Protein AF-A0AAD5R5A8-F1 (afdb_monomer_lite)

Structure (mmCIF, N/CA/C/O backbone):
data_AF-A0AAD5R5A8-F1
#
_entry.id   AF-A0AAD5R5A8-F1
#
loop_
_atom_site.group_PDB
_atom_site.id
_atom_site.type_symbol
_atom_site.label_atom_id
_atom_site.label_alt_id
_atom_site.label_comp_id
_atom_site.label_asym_id
_atom_site.label_entity_id
_atom_site.label_seq_id
_atom_site.pdbx_PDB_ins_code
_atom_site.Cartn_x
_atom_site.Cartn_y
_atom_site.Cartn_z
_atom_site.occupancy
_atom_site.B_iso_or_equiv
_atom_site.auth_seq_id
_atom_site.auth_comp_id
_atom_site.auth_asym_id
_atom_site.auth_atom_id
_atom_site.pdbx_PDB_model_num
ATOM 1 N N . MET A 1 1 ? 19.834 0.881 6.358 1.00 58.28 1 MET A N 1
ATOM 2 C CA . MET A 1 1 ? 18.417 0.450 6.404 1.00 58.28 1 MET A CA 1
ATOM 3 C C . MET A 1 1 ? 17.590 1.530 5.711 1.00 58.28 1 MET A C 1
ATOM 5 O O . MET A 1 1 ? 17.755 2.683 6.084 1.00 58.28 1 MET A O 1
ATOM 9 N N . ASN A 1 2 ? 16.791 1.221 4.683 1.00 84.81 2 ASN A N 1
ATOM 10 C CA . ASN A 1 2 ? 16.028 2.243 3.946 1.00 84.81 2 ASN A CA 1
ATOM 11 C C . ASN A 1 2 ? 14.897 2.813 4.836 1.00 84.81 2 ASN A C 1
ATOM 13 O O . ASN A 1 2 ? 14.003 2.082 5.270 1.00 84.81 2 ASN A O 1
ATOM 17 N N . GLU A 1 3 ? 14.952 4.113 5.133 1.00 91.44 3 GLU A N 1
ATOM 18 C CA . GLU A 1 3 ? 14.016 4.789 6.044 1.00 91.44 3 GLU A CA 1
ATOM 19 C C . GLU A 1 3 ? 12.583 4.850 5.482 1.00 91.44 3 GLU A C 1
ATOM 21 O O . GLU A 1 3 ? 11.610 4.777 6.237 1.00 91.44 3 GLU A O 1
ATOM 26 N N . ILE A 1 4 ? 12.437 4.937 4.157 1.00 92.31 4 ILE A N 1
ATOM 27 C CA . ILE A 1 4 ? 11.146 4.992 3.457 1.00 92.31 4 ILE A CA 1
ATOM 28 C C . ILE A 1 4 ? 10.431 3.643 3.567 1.00 92.31 4 ILE A C 1
ATOM 30 O O . ILE A 1 4 ? 9.256 3.606 3.944 1.00 92.31 4 ILE A O 1
ATOM 34 N N . CYS A 1 5 ? 11.159 2.544 3.345 1.00 91.56 5 CYS A N 1
ATOM 35 C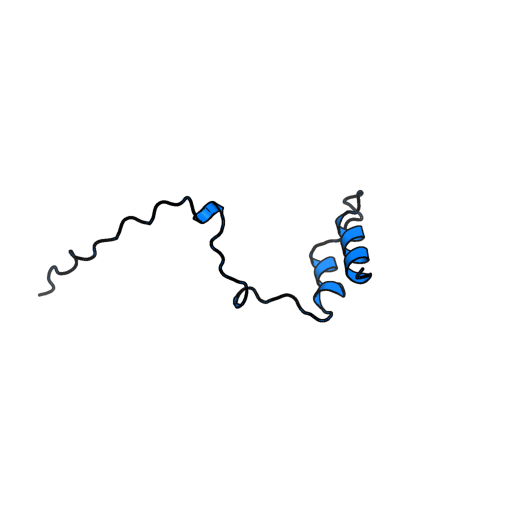 CA . CYS A 1 5 ? 10.668 1.181 3.559 1.00 91.56 5 CYS A CA 1
ATOM 36 C C . CYS A 1 5 ? 10.114 1.006 4.975 1.00 91.56 5 CYS A C 1
ATOM 38 O O . CYS A 1 5 ? 8.982 0.567 5.176 1.00 91.56 5 CYS A O 1
ATOM 40 N N . PHE A 1 6 ? 10.903 1.408 5.975 1.00 94.38 6 PHE A N 1
ATOM 41 C CA . PHE A 1 6 ? 10.537 1.226 7.374 1.00 94.38 6 PHE A CA 1
ATOM 42 C C . PHE A 1 6 ? 9.330 2.086 7.775 1.00 94.38 6 PHE A C 1
ATOM 44 O O . PHE A 1 6 ? 8.459 1.634 8.521 1.00 94.38 6 PHE A O 1
ATOM 51 N N . LYS A 1 7 ? 9.230 3.317 7.256 1.00 94.00 7 LYS A N 1
ATOM 52 C CA . LYS A 1 7 ? 8.043 4.171 7.431 1.00 94.00 7 LYS A CA 1
ATOM 53 C C . LYS A 1 7 ? 6.789 3.519 6.850 1.00 94.00 7 LYS A C 1
ATOM 55 O O . LYS A 1 7 ? 5.763 3.505 7.529 1.00 94.00 7 LYS A O 1
ATOM 60 N N . LEU A 1 8 ? 6.873 2.961 5.643 1.00 95.31 8 LEU A N 1
ATOM 61 C CA . LEU A 1 8 ? 5.751 2.274 5.005 1.00 95.31 8 LEU A CA 1
ATOM 62 C C . LEU A 1 8 ? 5.355 1.001 5.774 1.00 95.31 8 LEU A C 1
ATOM 64 O O . LEU A 1 8 ? 4.177 0.806 6.073 1.00 95.31 8 LEU A O 1
ATOM 68 N N . LEU A 1 9 ? 6.332 0.187 6.184 1.00 96.12 9 LEU A N 1
ATOM 69 C CA . LEU A 1 9 ? 6.095 -1.044 6.942 1.00 96.12 9 LEU A CA 1
ATOM 70 C C . LEU A 1 9 ? 5.371 -0.778 8.270 1.00 96.12 9 LEU A C 1
ATOM 72 O O . LEU A 1 9 ? 4.412 -1.474 8.596 1.00 96.12 9 LEU A O 1
ATOM 76 N N . LYS A 1 10 ? 5.761 0.269 9.010 1.00 95.88 10 LYS A N 1
ATOM 77 C CA . LYS A 1 10 ? 5.061 0.666 10.247 1.00 95.88 10 LYS A CA 1
ATOM 78 C C . LYS A 1 10 ? 3.586 1.004 10.010 1.00 95.88 10 LYS A C 1
ATOM 80 O O . LYS A 1 10 ? 2.743 0.692 10.849 1.00 95.88 10 LYS A O 1
ATOM 85 N N . ARG A 1 11 ? 3.261 1.624 8.872 1.00 96.62 11 ARG A N 1
ATOM 86 C CA . ARG A 1 11 ? 1.873 1.953 8.514 1.00 96.62 11 ARG A CA 1
ATOM 87 C C . ARG A 1 11 ? 1.061 0.705 8.152 1.00 96.62 11 ARG A C 1
ATOM 89 O O . ARG A 1 11 ? -0.097 0.611 8.549 1.00 96.62 11 ARG A O 1
ATOM 96 N N . PHE A 1 12 ? 1.666 -0.272 7.473 1.00 97.06 12 PHE A N 1
ATOM 97 C CA . PHE A 1 12 ? 1.027 -1.568 7.206 1.00 97.06 12 PHE A CA 1
ATOM 98 C C . PHE A 1 12 ? 0.781 -2.377 8.480 1.00 97.06 12 PHE A C 1
ATOM 100 O O . PHE A 1 12 ? -0.294 -2.943 8.661 1.00 97.06 12 PHE A O 1
ATOM 107 N N . LEU A 1 13 ? 1.758 -2.394 9.385 1.00 97.25 13 LEU A N 1
ATOM 108 C CA . LEU A 1 13 ? 1.703 -3.146 10.639 1.00 97.25 13 LEU A CA 1
ATOM 109 C C . LEU A 1 13 ? 1.047 -2.355 11.784 1.00 97.25 13 LEU A C 1
ATOM 111 O O . LEU A 1 13 ? 1.248 -2.668 12.956 1.00 97.25 13 LEU A O 1
ATOM 115 N N . THR A 1 14 ? 0.259 -1.323 11.469 1.00 98.06 14 THR A N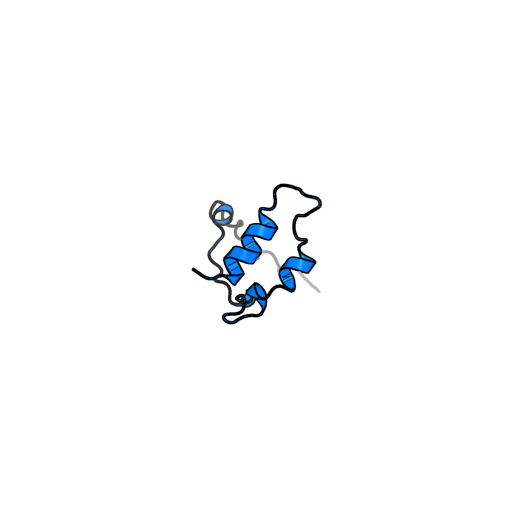 1
ATOM 116 C CA . THR A 1 14 ? -0.497 -0.578 12.482 1.00 98.06 14 THR A CA 1
ATOM 117 C C . THR A 1 14 ? -1.586 -1.471 13.080 1.00 98.06 14 THR A 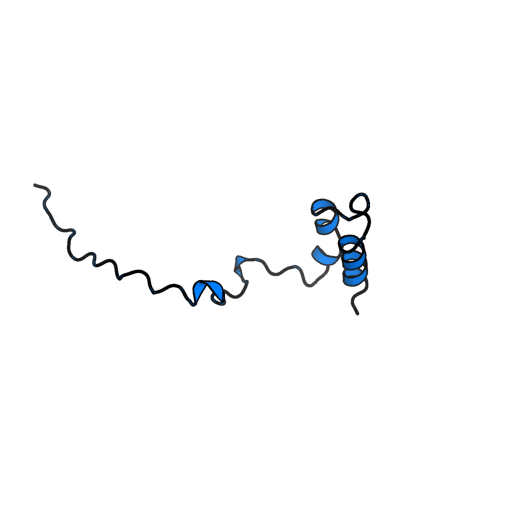C 1
ATOM 119 O O . THR A 1 14 ? -2.404 -2.056 12.361 1.00 98.06 14 THR A O 1
ATOM 122 N N . TYR A 1 15 ? -1.574 -1.575 14.411 1.00 97.56 15 TYR A N 1
ATOM 123 C CA . TYR A 1 15 ? -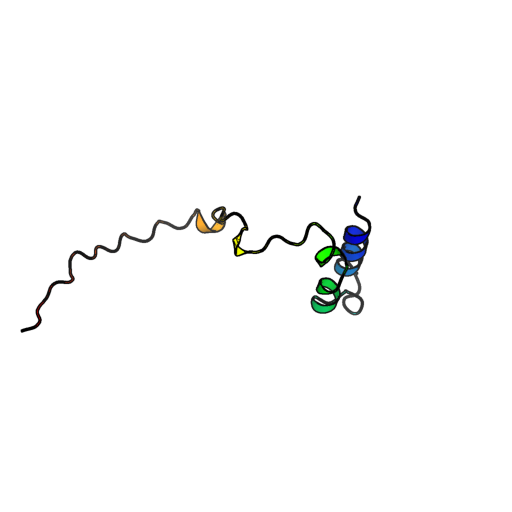2.467 -2.448 15.172 1.00 97.56 15 TYR A CA 1
ATOM 124 C C . TYR A 1 15 ? -3.942 -2.081 14.972 1.00 97.56 15 TYR A C 1
ATOM 126 O O . TYR A 1 15 ? -4.730 -2.934 14.571 1.00 97.56 15 TYR A O 1
ATOM 134 N N . ASP A 1 16 ? -4.292 -0.808 15.177 1.00 97.62 16 ASP A N 1
ATOM 135 C CA . ASP A 1 16 ? -5.651 -0.304 14.974 1.00 97.62 16 ASP A CA 1
ATOM 136 C C . ASP A 1 16 ? -6.028 -0.348 13.478 1.00 97.62 16 ASP A C 1
ATOM 138 O O . ASP A 1 16 ? -5.442 0.398 12.684 1.00 97.62 16 ASP A O 1
ATOM 142 N N . PRO A 1 17 ? -7.005 -1.180 13.064 1.00 96.62 17 PRO A N 1
ATOM 143 C CA . PRO A 1 17 ? -7.386 -1.311 11.662 1.00 96.62 17 PRO A CA 1
ATOM 144 C C . PRO A 1 17 ? -7.960 -0.015 11.083 1.00 96.62 17 PRO A C 1
ATOM 146 O O . PRO A 1 17 ? -7.816 0.211 9.886 1.00 96.62 17 PRO A O 1
ATOM 149 N N . LYS A 1 18 ? -8.550 0.863 11.909 1.00 97.19 18 LYS A N 1
ATOM 150 C CA . LYS A 1 18 ? -9.079 2.158 11.448 1.00 97.19 18 LYS A CA 1
ATOM 151 C C . LYS A 1 18 ? -7.973 3.153 11.096 1.00 97.19 18 LYS A C 1
ATOM 153 O O . LYS A 1 18 ? -8.230 4.117 10.386 1.00 97.19 18 LYS A O 1
ATOM 158 N N . ARG A 1 19 ? -6.760 2.944 11.617 1.00 96.56 19 ARG A N 1
ATOM 159 C CA . ARG A 1 19 ? -5.584 3.803 11.386 1.00 96.56 19 ARG A CA 1
ATOM 160 C C . ARG A 1 19 ? -4.561 3.161 10.450 1.00 96.56 19 ARG A C 1
ATOM 162 O O . ARG A 1 19 ? -3.552 3.788 10.130 1.00 96.56 19 ARG A O 1
ATOM 169 N N . ARG A 1 20 ? -4.787 1.907 10.050 1.00 98.00 20 ARG A N 1
ATOM 170 C CA . ARG A 1 20 ? -3.930 1.185 9.113 1.00 98.00 20 ARG A CA 1
ATOM 171 C C . ARG A 1 20 ? -4.067 1.798 7.724 1.00 98.00 20 ARG A C 1
ATOM 173 O O . ARG A 1 20 ? -5.162 2.148 7.302 1.00 98.00 20 ARG A O 1
ATOM 180 N N . ILE A 1 21 ? -2.941 1.917 7.030 1.00 97.75 21 ILE A N 1
ATOM 181 C CA . ILE A 1 21 ? -2.892 2.456 5.666 1.00 97.75 21 ILE A CA 1
ATOM 182 C C . ILE A 1 21 ? -3.726 1.614 4.694 1.00 97.75 21 ILE A C 1
ATOM 184 O O . ILE A 1 21 ? -3.747 0.383 4.799 1.00 97.75 21 ILE A O 1
ATOM 188 N N . THR A 1 22 ? -4.376 2.269 3.733 1.00 97.50 22 THR A N 1
ATOM 189 C CA . THR A 1 22 ? -5.070 1.581 2.632 1.00 97.50 22 THR A CA 1
ATOM 190 C C . THR A 1 22 ? -4.102 1.210 1.504 1.00 97.50 22 THR A C 1
ATOM 192 O O . THR A 1 22 ? -2.983 1.719 1.421 1.00 97.50 22 THR A O 1
ATOM 195 N N . ALA A 1 23 ? -4.517 0.313 0.604 1.00 96.12 23 ALA A N 1
ATOM 196 C CA . ALA A 1 23 ? -3.701 -0.044 -0.559 1.00 96.12 23 ALA A CA 1
ATOM 197 C C . ALA A 1 23 ? -3.447 1.168 -1.475 1.00 96.12 23 ALA A C 1
ATOM 199 O O . ALA A 1 23 ? -2.319 1.382 -1.911 1.00 96.12 23 ALA A O 1
ATOM 200 N N . GLU A 1 24 ? -4.475 1.987 -1.708 1.00 96.31 24 GLU A N 1
ATOM 201 C CA . GLU A 1 24 ? -4.385 3.203 -2.523 1.00 96.31 24 GLU A CA 1
ATOM 202 C C . GLU A 1 24 ? -3.383 4.198 -1.925 1.00 96.31 24 GLU A C 1
ATOM 204 O O . GLU A 1 24 ? -2.466 4.649 -2.611 1.00 96.31 24 GLU A O 1
ATOM 209 N N . GLU A 1 25 ? -3.475 4.467 -0.619 1.00 95.44 25 GLU A N 1
ATOM 210 C CA . GLU A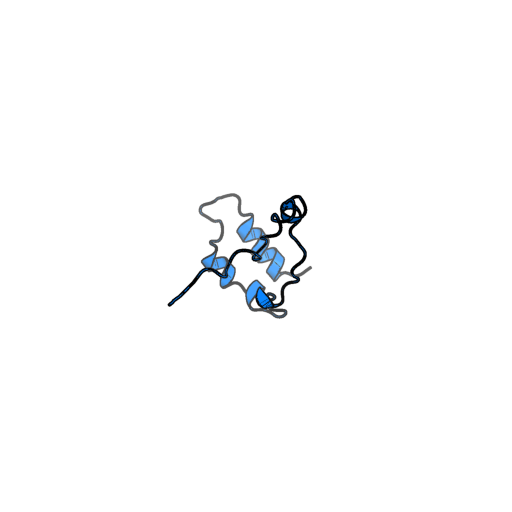 1 25 ? -2.525 5.338 0.077 1.00 95.44 25 GLU A CA 1
ATOM 211 C C . GLU A 1 25 ? -1.096 4.785 0.034 1.00 95.44 25 GLU A C 1
ATOM 213 O O . GLU A 1 25 ? -0.141 5.548 -0.121 1.00 95.44 25 GLU A O 1
ATOM 218 N N . ALA A 1 26 ? -0.925 3.467 0.164 1.00 95.25 26 ALA A N 1
ATOM 219 C CA . ALA A 1 26 ? 0.388 2.838 0.122 1.00 95.25 26 ALA A CA 1
ATOM 220 C C . ALA A 1 26 ? 1.058 2.980 -1.250 1.00 95.25 26 ALA A C 1
ATOM 222 O O . ALA A 1 26 ? 2.248 3.297 -1.306 1.00 95.25 26 ALA A O 1
ATOM 223 N N . LEU A 1 27 ? 0.301 2.788 -2.335 1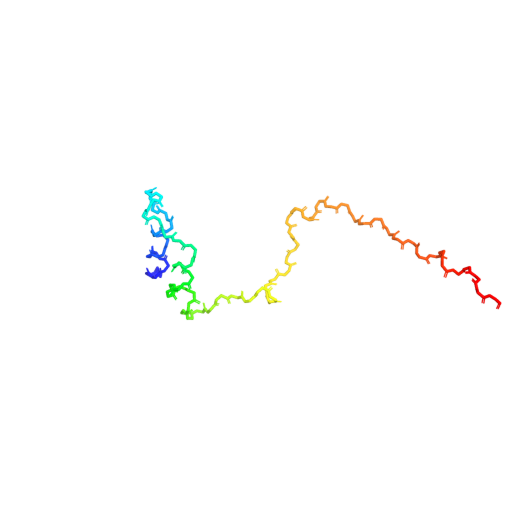.00 93.94 27 LEU A N 1
ATOM 224 C CA . LEU A 1 27 ? 0.797 2.876 -3.713 1.00 93.94 27 LEU A CA 1
ATOM 225 C C . LEU A 1 27 ? 1.263 4.289 -4.090 1.00 93.94 27 LEU A C 1
ATOM 227 O O . LEU A 1 27 ? 2.181 4.431 -4.892 1.00 93.94 27 LEU A O 1
ATOM 231 N N . THR A 1 28 ? 0.695 5.329 -3.472 1.00 92.44 28 THR A N 1
ATOM 232 C CA . THR A 1 28 ? 1.155 6.722 -3.655 1.00 92.44 28 THR A CA 1
ATOM 233 C C . THR A 1 28 ? 2.442 7.056 -2.884 1.00 92.44 28 THR A C 1
ATOM 235 O O . THR A 1 28 ? 3.004 8.141 -3.036 1.00 92.44 28 THR A O 1
ATOM 238 N N . GLY A 1 29 ? 2.920 6.148 -2.028 1.00 89.94 29 GLY A N 1
ATOM 239 C CA . GLY A 1 29 ? 4.104 6.355 -1.202 1.00 89.94 29 GLY A CA 1
ATOM 240 C C . GLY A 1 29 ? 5.421 6.307 -1.984 1.00 89.94 29 GLY A C 1
ATOM 241 O O . GLY A 1 29 ? 5.560 5.594 -2.974 1.00 89.94 29 GLY A O 1
ATOM 242 N N . LYS A 1 30 ? 6.446 6.995 -1.455 1.00 92.06 30 LYS A N 1
ATOM 243 C CA . LYS A 1 30 ? 7.780 7.102 -2.080 1.00 92.06 30 LYS A CA 1
ATOM 244 C C . LYS A 1 30 ? 8.442 5.760 -2.404 1.00 92.06 30 LYS A C 1
ATOM 246 O O . LYS A 1 30 ? 9.212 5.683 -3.347 1.00 92.06 30 LYS A O 1
ATOM 251 N N . TRP A 1 31 ? 8.123 4.712 -1.643 1.00 92.25 31 TRP A N 1
ATOM 252 C CA . TRP A 1 31 ? 8.682 3.372 -1.832 1.00 92.25 31 TRP A CA 1
ATOM 253 C C . TRP A 1 31 ? 8.449 2.807 -3.240 1.00 92.25 31 TRP A C 1
ATOM 255 O O . TRP A 1 31 ? 9.300 2.088 -3.745 1.00 92.25 31 TRP A O 1
ATOM 265 N N . PHE A 1 32 ? 7.317 3.128 -3.875 1.00 91.81 32 PHE A N 1
ATOM 266 C CA . PHE A 1 32 ? 6.986 2.621 -5.213 1.00 91.81 32 PHE A CA 1
ATOM 267 C C . PHE A 1 32 ? 7.387 3.576 -6.345 1.00 91.81 32 PHE A C 1
ATOM 269 O O . PHE A 1 32 ? 7.297 3.207 -7.514 1.00 91.81 32 PHE A O 1
ATOM 276 N N . THR A 1 33 ? 7.819 4.797 -6.014 1.00 90.31 33 THR A N 1
ATOM 277 C CA . THR A 1 33 ? 8.184 5.833 -6.992 1.00 90.31 33 THR A CA 1
ATOM 278 C C . THR A 1 33 ? 9.682 6.124 -7.039 1.00 90.31 33 THR A C 1
ATOM 280 O O . THR A 1 33 ? 10.154 6.663 -8.035 1.00 90.31 33 THR A O 1
ATOM 283 N N . GLU A 1 34 ? 10.408 5.839 -5.956 1.00 89.62 34 GLU A N 1
ATOM 284 C CA . GLU A 1 34 ? 11.863 5.982 -5.873 1.00 89.62 34 GLU A CA 1
ATOM 285 C C . GLU A 1 34 ? 12.564 4.868 -6.661 1.00 89.62 34 GLU A C 1
ATOM 287 O O . GLU A 1 34 ? 12.032 3.768 -6.814 1.00 89.62 34 GLU A O 1
ATOM 292 N N . ASP A 1 35 ? 13.762 5.156 -7.167 1.00 87.06 35 ASP A N 1
ATOM 293 C CA . ASP A 1 35 ? 14.583 4.148 -7.822 1.00 87.06 35 ASP A CA 1
ATOM 294 C C . ASP A 1 35 ? 15.264 3.220 -6.794 1.00 87.06 35 ASP A C 1
ATOM 296 O O . ASP A 1 35 ? 15.772 3.685 -5.770 1.00 87.06 35 ASP A O 1
ATOM 300 N N . PRO A 1 36 ? 15.338 1.905 -7.064 1.00 90.19 36 PRO A N 1
ATOM 301 C CA . PRO A 1 36 ? 14.829 1.235 -8.257 1.00 90.19 36 PRO A CA 1
ATOM 302 C C . PRO A 1 36 ? 13.311 1.020 -8.201 1.00 90.19 36 PRO A C 1
ATOM 304 O O . PRO A 1 36 ? 12.764 0.554 -7.201 1.00 90.19 36 PRO A O 1
ATOM 307 N N . LYS A 1 37 ? 12.643 1.292 -9.325 1.00 88.56 37 LYS A N 1
ATOM 308 C CA . LYS A 1 37 ? 11.207 1.039 -9.475 1.00 88.56 37 LYS A CA 1
ATOM 309 C C . LYS A 1 37 ? 10.878 -0.455 -9.362 1.00 88.56 37 LYS A C 1
ATOM 311 O O . LYS A 1 37 ? 11.725 -1.297 -9.672 1.00 88.56 37 LYS A O 1
ATOM 316 N N . PRO A 1 38 ? 9.632 -0.799 -8.987 1.00 89.56 38 PRO A N 1
ATOM 317 C CA . PRO A 1 38 ? 9.169 -2.179 -9.003 1.00 89.56 38 PRO A CA 1
ATOM 318 C C . PRO A 1 38 ? 9.361 -2.829 -10.377 1.00 89.56 38 PRO A C 1
ATOM 320 O O . PRO A 1 38 ? 9.023 -2.245 -11.407 1.00 89.56 38 PRO A O 1
ATOM 323 N N . THR A 1 39 ? 9.880 -4.054 -10.375 1.00 89.62 39 THR A N 1
ATOM 324 C CA . THR A 1 39 ? 10.038 -4.878 -11.574 1.00 89.62 39 THR A CA 1
ATOM 325 C C . THR A 1 39 ? 8.668 -5.168 -12.199 1.00 89.62 39 THR A C 1
ATOM 327 O O . THR A 1 39 ? 7.806 -5.717 -11.506 1.00 89.62 39 THR A O 1
ATOM 330 N N . PRO A 1 40 ? 8.451 -4.843 -13.487 1.00 87.38 40 PRO A N 1
ATOM 331 C CA . PRO A 1 40 ? 7.230 -5.213 -14.187 1.00 87.38 40 PRO A CA 1
ATOM 332 C C . PRO A 1 40 ? 6.989 -6.734 -14.168 1.00 87.38 40 PRO A C 1
ATOM 334 O O . PRO A 1 40 ? 7.951 -7.515 -14.222 1.00 87.38 40 PRO A O 1
ATOM 337 N N . PRO A 1 41 ? 5.726 -7.189 -14.108 1.00 85.75 41 PRO A N 1
ATOM 338 C CA . PRO A 1 41 ? 5.404 -8.614 -14.121 1.00 85.75 41 PRO A CA 1
ATOM 339 C C . PRO A 1 41 ? 5.967 -9.359 -15.340 1.00 85.75 41 PRO A C 1
ATOM 341 O O . PRO A 1 41 ? 6.347 -10.521 -15.217 1.00 85.75 41 PRO A O 1
ATOM 344 N N . GLU A 1 42 ? 6.078 -8.695 -16.493 1.00 87.81 42 GLU A N 1
ATOM 345 C CA . GLU A 1 42 ? 6.514 -9.289 -17.764 1.00 87.81 42 GLU A CA 1
ATOM 346 C C . GLU A 1 42 ? 7.989 -9.705 -17.763 1.00 87.81 42 GLU A C 1
ATOM 348 O O . GLU A 1 42 ? 8.371 -10.618 -18.492 1.00 87.81 42 GLU A O 1
ATOM 353 N N . ILE A 1 43 ? 8.817 -9.046 -16.947 1.00 87.69 43 ILE A N 1
ATOM 354 C CA . ILE A 1 43 ? 10.249 -9.353 -16.812 1.00 87.69 43 ILE A CA 1
ATOM 355 C C . ILE A 1 43 ? 10.562 -10.086 -15.503 1.00 87.69 43 ILE A C 1
ATOM 357 O O . ILE A 1 43 ? 11.726 -10.343 -15.189 1.00 87.69 43 ILE A O 1
ATOM 361 N N . SER A 1 44 ? 9.531 -10.411 -14.717 1.00 84.00 44 SER A N 1
ATOM 362 C CA . SER A 1 44 ? 9.699 -11.223 -13.518 1.00 84.00 44 SER A CA 1
ATOM 363 C C . SER A 1 44 ? 10.076 -12.650 -13.919 1.00 84.00 44 SER A C 1
ATOM 365 O O . SER A 1 44 ? 9.512 -13.198 -14.870 1.00 84.00 44 SER A O 1
ATOM 367 N N . PRO A 1 45 ? 11.023 -13.290 -13.216 1.00 81.75 45 PRO A N 1
ATOM 368 C CA . PRO A 1 45 ? 11.448 -14.628 -13.581 1.00 81.75 45 PRO A CA 1
ATOM 369 C C . PRO A 1 45 ? 10.275 -15.605 -13.444 1.00 81.75 45 PRO A C 1
ATOM 371 O O . PRO A 1 45 ? 9.639 -15.690 -12.393 1.00 81.75 45 PRO A O 1
ATOM 374 N N . THR A 1 46 ? 10.005 -16.381 -14.494 1.00 77.25 46 THR A N 1
ATOM 375 C CA . THR A 1 46 ? 8.913 -17.370 -14.534 1.00 77.25 46 THR A CA 1
ATOM 376 C C . THR A 1 46 ? 9.292 -18.662 -13.806 1.00 77.25 46 THR A C 1
ATOM 378 O O . THR A 1 46 ? 9.027 -19.760 -14.293 1.00 77.25 46 THR A O 1
ATOM 381 N N . PHE A 1 47 ? 9.954 -18.565 -12.645 1.00 75.75 47 PHE A N 1
ATOM 382 C CA . PHE A 1 47 ? 10.251 -19.755 -11.853 1.00 75.75 47 PHE A CA 1
ATOM 383 C C . PHE A 1 47 ? 8.944 -20.521 -11.616 1.00 75.75 47 PHE A C 1
ATOM 385 O O . PHE A 1 47 ? 7.969 -19.913 -11.163 1.00 75.75 47 PHE A O 1
ATOM 392 N N . PRO A 1 48 ? 8.895 -21.827 -11.935 1.00 75.19 48 PRO A N 1
ATOM 393 C CA . PRO A 1 48 ? 7.672 -22.596 -11.786 1.00 75.19 48 PRO A CA 1
ATOM 394 C C . PRO A 1 48 ? 7.224 -22.507 -10.332 1.00 75.19 48 PRO A C 1
ATOM 396 O O . PRO A 1 48 ? 8.023 -22.728 -9.414 1.00 75.19 48 PRO A O 1
ATOM 399 N N . ALA A 1 49 ? 5.956 -22.159 -10.103 1.00 74.44 49 ALA A N 1
ATOM 400 C CA . ALA A 1 49 ? 5.473 -22.047 -8.739 1.00 74.44 49 ALA A CA 1
ATOM 401 C C . ALA A 1 49 ? 5.599 -23.418 -8.058 1.00 74.44 49 ALA A C 1
ATOM 403 O O . ALA A 1 49 ? 5.287 -24.450 -8.649 1.00 74.44 49 ALA A O 1
ATOM 404 N N . LYS A 1 50 ? 5.999 -23.457 -6.783 1.00 68.06 50 LYS A N 1
ATOM 405 C CA . LYS A 1 50 ? 6.183 -24.727 -6.052 1.00 68.06 50 LYS A CA 1
ATOM 406 C C . LYS A 1 50 ? 4.927 -25.620 -6.064 1.00 68.06 50 LYS A C 1
ATOM 408 O O . LYS A 1 50 ? 5.021 -26.839 -6.119 1.00 68.06 50 LYS A O 1
ATOM 413 N N . ARG A 1 51 ? 3.738 -25.007 -6.096 1.00 71.69 51 ARG A N 1
ATOM 414 C CA . ARG A 1 51 ? 2.434 -25.686 -6.248 1.00 71.69 51 ARG A CA 1
ATOM 415 C C . ARG A 1 51 ? 2.197 -26.304 -7.639 1.00 71.69 51 ARG A C 1
ATOM 417 O O . ARG A 1 51 ? 1.382 -27.208 -7.770 1.00 71.69 51 ARG A O 1
ATOM 424 N N . GLU A 1 52 ? 2.866 -25.803 -8.676 1.00 67.75 52 GLU A N 1
ATOM 425 C CA . GLU A 1 52 ? 2.755 -26.268 -10.068 1.00 67.75 52 GLU A CA 1
ATOM 426 C C . GLU A 1 52 ? 3.704 -27.438 -10.358 1.00 67.75 52 GLU A C 1
ATOM 428 O O . GLU A 1 52 ? 3.423 -28.231 -11.250 1.00 67.75 52 GLU A O 1
ATOM 433 N N . GLN A 1 53 ? 4.760 -27.618 -9.555 1.00 65.44 53 GLN A N 1
ATOM 434 C CA . GLN A 1 53 ? 5.712 -28.732 -9.680 1.00 65.44 53 GLN A CA 1
ATOM 435 C C . GLN A 1 53 ? 5.085 -30.112 -9.415 1.00 65.44 53 GLN A C 1
ATOM 437 O O . GLN A 1 53 ? 5.584 -31.115 -9.911 1.00 65.44 53 GLN A O 1
ATOM 442 N N . HIS A 1 54 ? 3.988 -30.170 -8.651 1.00 64.69 54 HIS A N 1
ATOM 443 C CA . HIS A 1 54 ? 3.280 -31.416 -8.335 1.00 64.69 54 HIS A CA 1
ATOM 444 C C . HIS A 1 54 ? 2.115 -31.727 -9.283 1.00 64.69 54 HIS A C 1
ATOM 446 O O . HIS A 1 54 ? 1.436 -32.739 -9.097 1.00 64.69 54 HIS A O 1
ATOM 452 N N . ARG A 1 55 ? 1.848 -30.888 -10.294 1.00 64.38 55 ARG A N 1
ATOM 453 C CA . ARG A 1 55 ? 0.869 -31.263 -11.317 1.00 64.38 55 ARG A CA 1
ATOM 454 C C . ARG A 1 55 ? 1.503 -32.299 -12.231 1.00 64.38 55 ARG A C 1
ATOM 456 O O . ARG A 1 55 ? 2.524 -32.035 -12.860 1.00 64.38 55 ARG A O 1
ATOM 463 N N . ALA A 1 56 ? 0.872 -33.469 -12.307 1.00 68.06 56 ALA A N 1
ATOM 464 C CA . ALA A 1 56 ? 1.157 -34.415 -13.372 1.00 68.06 56 ALA A CA 1
ATOM 465 C C . ALA A 1 56 ? 1.081 -33.665 -14.719 1.00 68.06 56 ALA A C 1
ATOM 467 O O . ALA A 1 56 ? 0.182 -32.829 -14.884 1.00 68.06 56 ALA A O 1
ATOM 468 N N . PRO A 1 57 ? 2.010 -33.916 -15.659 1.00 67.19 57 PRO A N 1
ATOM 469 C CA . PRO A 1 57 ? 1.918 -33.356 -16.999 1.00 67.19 57 PRO A CA 1
ATOM 470 C C . PRO A 1 57 ? 0.517 -33.607 -17.554 1.00 67.19 57 PRO A C 1
ATOM 472 O O . PRO A 1 57 ? -0.034 -34.694 -17.359 1.00 67.19 57 PRO A O 1
ATOM 475 N N . LEU A 1 58 ? -0.061 -32.610 -18.231 1.00 65.50 58 LEU A N 1
ATOM 476 C CA . LEU A 1 58 ? -1.305 -32.823 -18.965 1.00 65.50 58 LEU A CA 1
ATOM 477 C C . LEU A 1 58 ? -1.126 -34.068 -19.853 1.00 65.50 58 LEU A C 1
ATOM 479 O O . LEU A 1 58 ? -0.065 -34.206 -20.476 1.00 65.50 58 LEU A O 1
ATOM 483 N N . PRO A 1 59 ? -2.109 -34.987 -19.904 1.00 70.81 59 PRO A N 1
ATOM 484 C CA . PRO A 1 59 ? -2.042 -36.106 -20.831 1.00 70.81 59 PRO A CA 1
ATOM 485 C C . PRO A 1 59 ? -1.802 -35.546 -22.236 1.00 70.81 59 PRO A C 1
ATOM 487 O O . PRO A 1 59 ? -2.446 -34.575 -22.637 1.00 70.81 59 PRO A O 1
ATOM 490 N N . LYS A 1 60 ? -0.825 -36.110 -22.958 1.00 65.88 60 LYS A N 1
ATOM 491 C CA . LYS A 1 60 ? -0.519 -35.691 -24.329 1.00 65.88 60 LYS A CA 1
ATOM 492 C C . LYS A 1 60 ? -1.803 -35.819 -25.146 1.00 65.88 60 LYS A C 1
ATOM 494 O O . LYS A 1 60 ? -2.306 -36.925 -25.317 1.00 65.88 60 LYS A O 1
ATOM 499 N N . VAL A 1 61 ? -2.341 -34.695 -25.611 1.00 62.69 61 VAL A N 1
ATOM 500 C CA . VAL A 1 61 ? -3.483 -34.695 -26.525 1.00 62.69 61 VAL A CA 1
ATOM 501 C C . VAL A 1 61 ? -2.961 -35.198 -27.865 1.00 62.69 61 VAL A C 1
ATOM 503 O O . VAL A 1 61 ? -2.265 -34.473 -28.574 1.00 62.69 61 VAL A O 1
ATOM 506 N N . ASP A 1 62 ? -3.231 -36.462 -28.176 1.00 64.81 62 ASP A N 1
ATOM 507 C CA . ASP A 1 62 ? -2.958 -37.015 -29.496 1.00 64.81 62 ASP A CA 1
ATOM 508 C C . ASP A 1 62 ? -3.962 -36.426 -30.497 1.00 64.81 62 ASP A C 1
ATOM 510 O O . ASP A 1 62 ? -5.158 -36.708 -30.455 1.00 64.81 62 ASP A O 1
ATOM 514 N N . ASN A 1 63 ? -3.470 -35.566 -31.389 1.00 59.25 63 ASN A N 1
ATOM 515 C CA . ASN A 1 63 ? -4.254 -34.970 -32.471 1.00 59.25 63 ASN A CA 1
ATOM 516 C C . ASN A 1 63 ? -4.249 -35.837 -33.750 1.00 59.25 63 ASN A C 1
ATOM 518 O O . ASN A 1 63 ? -4.565 -35.325 -34.825 1.00 59.25 63 ASN A O 1
ATOM 522 N N . SER A 1 64 ? -3.936 -37.138 -33.668 1.00 58.22 64 SER A N 1
ATOM 523 C CA . SER A 1 64 ? -3.935 -38.050 -34.829 1.00 58.22 64 SER A CA 1
ATOM 524 C C . SER A 1 64 ? -5.307 -38.265 -35.482 1.00 58.22 64 SER A C 1
ATOM 526 O O . SER A 1 64 ? -5.379 -38.720 -36.620 1.00 58.22 64 SER A O 1
ATOM 528 N N . HIS A 1 65 ? -6.411 -37.897 -34.826 1.00 50.47 65 HIS A N 1
ATOM 529 C CA . HIS A 1 65 ? -7.767 -38.139 -35.330 1.00 50.47 65 HIS A CA 1
ATOM 530 C C . HIS A 1 65 ? -8.490 -36.851 -35.750 1.00 50.47 65 HIS A C 1
ATOM 532 O O . HIS A 1 65 ? -9.581 -36.558 -35.268 1.00 50.47 65 HIS A O 1
ATOM 538 N N . LYS A 1 66 ? -7.901 -36.051 -36.648 1.00 54.06 66 LYS A N 1
ATOM 539 C CA . LYS A 1 66 ? -8.632 -34.968 -37.342 1.00 54.06 66 LYS A CA 1
ATOM 540 C C . LYS A 1 66 ? -8.361 -34.941 -38.846 1.00 54.06 66 LYS A C 1
ATOM 542 O O . LYS A 1 66 ? -7.898 -33.943 -39.391 1.00 54.06 66 LYS A O 1
ATOM 547 N N . LYS A 1 67 ? -8.697 -36.032 -39.530 1.00 51.06 67 LYS A N 1
ATOM 548 C CA . LYS A 1 67 ? -9.019 -36.023 -40.964 1.00 51.06 67 LYS A CA 1
ATOM 549 C C . LYS A 1 67 ? -10.212 -36.956 -41.186 1.00 51.06 67 LYS A C 1
ATOM 551 O O . LYS A 1 67 ? -10.030 -38.145 -41.407 1.00 51.06 67 LYS A O 1
ATOM 556 N N . ALA A 1 68 ? -11.417 -36.402 -41.096 1.00 50.22 68 ALA A N 1
ATOM 557 C CA . ALA A 1 68 ? -12.619 -36.981 -41.684 1.00 50.22 68 ALA A CA 1
ATOM 558 C C . ALA A 1 68 ? -13.321 -35.878 -42.493 1.00 50.22 68 ALA A C 1
ATOM 560 O O . ALA A 1 68 ? -13.682 -34.844 -41.937 1.00 50.22 68 ALA A O 1
ATOM 561 N N . GLU A 1 69 ? -13.346 -36.120 -43.806 1.00 46.03 69 GLU A N 1
ATOM 562 C CA . GLU A 1 69 ? -14.244 -35.655 -44.875 1.00 46.03 69 GLU A CA 1
ATOM 563 C C . GLU A 1 69 ? -14.799 -34.225 -44.889 1.00 46.03 69 GLU A C 1
ATOM 565 O O . GLU A 1 69 ? -15.573 -33.826 -44.025 1.00 46.03 69 GLU A O 1
ATOM 570 N N . ILE A 1 70 ? -14.540 -33.533 -46.009 1.00 42.78 70 ILE A N 1
ATOM 571 C CA . ILE A 1 70 ? -15.504 -32.633 -46.656 1.00 42.78 70 ILE A CA 1
ATOM 572 C C . ILE A 1 70 ? -15.393 -32.853 -48.179 1.00 42.78 70 ILE A C 1
ATOM 574 O O . ILE A 1 70 ? -14.421 -32.399 -48.776 1.00 42.78 70 ILE A O 1
ATOM 578 N N . ILE A 1 71 ? -16.418 -33.541 -48.708 1.00 45.81 71 ILE A N 1
ATOM 579 C CA . ILE A 1 71 ? -16.983 -33.583 -50.081 1.00 45.81 71 ILE A CA 1
ATOM 580 C C . ILE A 1 71 ? -16.089 -34.108 -51.212 1.00 45.81 71 ILE A C 1
ATOM 582 O O . ILE A 1 71 ? -15.116 -33.428 -51.597 1.00 45.81 71 ILE A O 1
#

Foldseek 3Di:
DDPQVVVLVCLCPPPPPVSRDDPVRSCPGPVQVDPPHDDDPVPPDPDPPPVNVPDDPDPPPPPPPPDDDDD

Secondary structure (DSSP, 8-state):
--HHHHHHHHHHT-SSTTTSPPHHHHHTSGGGTSSSPPPPGGGS--PPPTTTTTSPPPP------------

pLDDT: mean 81.19, std 16.2, range [42.78, 98.06]

Radius of gyration: 24.04 Å; chains: 1; bounding box: 35×45×65 Å

Organism: Parelaphostrongylus tenuis (NCBI:txid148309)

InterPro domains:
  IPR011009 Protein kinase-like domain superfamily [SSF56112] (3-63)

Sequence (71 aa):
MNEICFKLLKRFLTYDPKRRITAEEALTGKWFTEDPKPTPPEISPTFPAKREQHRAPLPKVDNSHKKAEII